Protein AF-A0A1A8YIE4-F1 (afdb_monomer)

Radius of gyration: 18.45 Å; Cα contacts (8 Å, |Δi|>4): 67; chains: 1; bounding box: 48×44×42 Å

Organism: NCBI:txid864142

Foldseek 3Di:
DDPLLVVLLVLLLVLLCVQCVPVVVVSVVLNVVLVVVCVVQVVPHDPVVNNVVSNVSSCCSNAVRWDWDQDPVVRDTDIDDDPNNVVVDDDPPPPPPVPDDDD

Structure (mmCIF, N/CA/C/O backbone):
data_AF-A0A1A8YIE4-F1
#
_entry.id   AF-A0A1A8YIE4-F1
#
loop_
_atom_site.group_PDB
_atom_site.id
_atom_site.type_symbol
_atom_site.label_atom_id
_atom_site.label_alt_id
_atom_site.label_comp_id
_atom_site.label_asym_id
_atom_site.label_entity_id
_atom_site.label_seq_id
_atom_site.pdbx_PDB_ins_code
_atom_site.Cartn_x
_atom_site.Cartn_y
_atom_site.Cartn_z
_atom_site.occupancy
_atom_site.B_iso_or_equiv
_atom_site.auth_seq_id
_atom_site.auth_comp_id
_atom_site.auth_asym_id
_atom_site.auth_atom_id
_atom_site.pdbx_PDB_model_num
ATOM 1 N N . MET A 1 1 ? -14.959 11.502 10.557 1.00 61.44 1 MET A N 1
ATOM 2 C CA . MET A 1 1 ? -13.631 10.859 10.690 1.00 61.44 1 MET A CA 1
ATOM 3 C C . MET A 1 1 ? -12.713 11.834 11.405 1.00 61.44 1 MET A C 1
ATOM 5 O O . MET A 1 1 ? -12.590 12.959 10.934 1.00 61.44 1 MET A O 1
ATOM 9 N N . ASN A 1 2 ? -12.155 11.440 12.549 1.00 73.12 2 ASN A N 1
ATOM 10 C CA . ASN A 1 2 ? -11.328 12.301 13.399 1.00 73.12 2 ASN A CA 1
ATOM 11 C C . ASN A 1 2 ? -10.048 12.775 12.668 1.00 73.12 2 ASN A C 1
ATOM 13 O O . ASN A 1 2 ? -9.602 12.145 11.699 1.00 73.12 2 ASN A O 1
ATOM 17 N N . ASN A 1 3 ? -9.445 13.874 13.130 1.00 82.50 3 ASN A N 1
ATOM 18 C CA . ASN A 1 3 ? -8.277 14.510 12.513 1.00 82.50 3 ASN A CA 1
ATOM 19 C C . ASN A 1 3 ? -7.083 13.553 12.381 1.00 82.50 3 ASN A C 1
ATOM 21 O O . ASN A 1 3 ? -6.409 13.552 11.350 1.00 82.50 3 ASN A O 1
ATOM 25 N N . SER A 1 4 ? -6.865 12.676 13.364 1.00 86.38 4 SER A N 1
ATOM 26 C CA . SER A 1 4 ? -5.762 11.708 13.346 1.00 86.38 4 SER A CA 1
ATOM 27 C C . SER A 1 4 ? -5.913 10.634 12.259 1.00 86.38 4 SER A C 1
ATOM 29 O O . SER A 1 4 ? -4.973 10.403 11.504 1.00 86.38 4 SER A O 1
ATOM 31 N N . CYS A 1 5 ? -7.090 10.010 12.106 1.00 88.81 5 CYS A N 1
ATOM 32 C CA . CYS A 1 5 ? -7.319 9.029 11.031 1.00 88.81 5 CYS A CA 1
ATOM 33 C C . CYS A 1 5 ? -7.219 9.678 9.647 1.00 88.81 5 CYS A C 1
ATOM 35 O O . CYS A 1 5 ? -6.707 9.079 8.705 1.00 88.81 5 CYS A O 1
ATOM 37 N N . ARG A 1 6 ? -7.671 10.932 9.519 1.00 90.88 6 ARG A N 1
ATOM 38 C CA . ARG A 1 6 ? -7.536 11.696 8.275 1.00 90.88 6 ARG A CA 1
ATOM 39 C C . ARG A 1 6 ? -6.074 11.964 7.931 1.00 90.88 6 ARG A C 1
ATOM 41 O O . ARG A 1 6 ? -5.699 11.862 6.765 1.00 90.88 6 ARG A O 1
ATOM 48 N N . TRP A 1 7 ? -5.256 12.291 8.929 1.00 94.75 7 TRP A N 1
ATOM 49 C CA . TRP A 1 7 ? -3.818 12.458 8.749 1.00 94.75 7 TRP A CA 1
ATOM 50 C C . TRP A 1 7 ? -3.141 11.144 8.338 1.00 94.75 7 TRP A C 1
ATOM 52 O O . TRP A 1 7 ? -2.403 11.140 7.357 1.00 94.75 7 TRP A O 1
ATOM 62 N N . LEU A 1 8 ? -3.456 10.027 9.000 1.00 95.62 8 LEU A N 1
ATOM 63 C CA . LEU A 1 8 ? -2.914 8.708 8.650 1.00 95.62 8 LEU A CA 1
ATOM 64 C C . LEU A 1 8 ? -3.305 8.276 7.233 1.00 95.62 8 LEU A C 1
ATOM 66 O O . LEU A 1 8 ? -2.456 7.844 6.461 1.00 95.62 8 LEU A O 1
ATOM 70 N N . TYR A 1 9 ? -4.561 8.485 6.838 1.00 95.25 9 TYR A N 1
ATOM 71 C CA . TYR A 1 9 ? -4.999 8.214 5.470 1.00 95.25 9 TYR A CA 1
ATOM 72 C C . TYR A 1 9 ? -4.247 9.068 4.432 1.00 95.25 9 TYR A C 1
ATOM 74 O O . TYR A 1 9 ? -3.904 8.587 3.355 1.00 95.25 9 TYR A O 1
ATOM 82 N N . ARG A 1 10 ? -3.908 10.325 4.755 1.00 95.75 10 ARG A N 1
ATOM 83 C CA . ARG A 1 10 ? -3.039 11.145 3.892 1.00 95.75 10 ARG A CA 1
ATOM 84 C C . ARG A 1 10 ? -1.621 10.580 3.779 1.00 95.75 10 ARG A C 1
ATOM 86 O O . ARG A 1 10 ? -1.012 10.749 2.727 1.00 95.75 10 ARG A O 1
ATOM 93 N N . GLN A 1 11 ? -1.093 9.928 4.817 1.00 96.50 11 GLN A N 1
ATOM 94 C CA . GLN A 1 11 ? 0.199 9.237 4.724 1.00 96.50 11 GLN A CA 1
ATOM 95 C C . GLN A 1 11 ? 0.114 8.038 3.778 1.00 96.50 11 GLN A C 1
ATOM 97 O O . GLN A 1 11 ? 0.971 7.916 2.909 1.00 96.50 11 GLN A O 1
ATOM 102 N N . VAL A 1 12 ? -0.968 7.251 3.850 1.00 96.19 12 VAL A N 1
ATOM 103 C CA . VAL A 1 12 ? -1.230 6.161 2.892 1.00 96.19 12 VAL A CA 1
ATOM 104 C C . VAL A 1 12 ? -1.225 6.686 1.454 1.00 96.19 12 VAL A C 1
ATOM 106 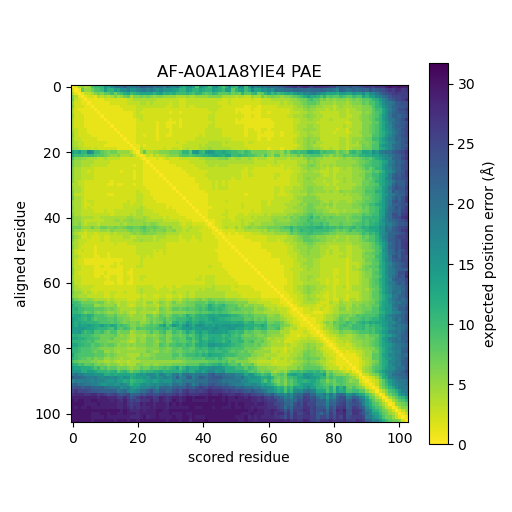O O . VAL A 1 12 ? -0.531 6.126 0.612 1.00 96.19 12 VAL A O 1
ATOM 109 N N . ILE A 1 13 ? -1.919 7.800 1.175 1.00 95.50 13 ILE A N 1
ATOM 110 C CA . ILE A 1 13 ? -1.919 8.424 -0.163 1.00 95.50 13 ILE A CA 1
ATOM 111 C C . ILE A 1 13 ? -0.497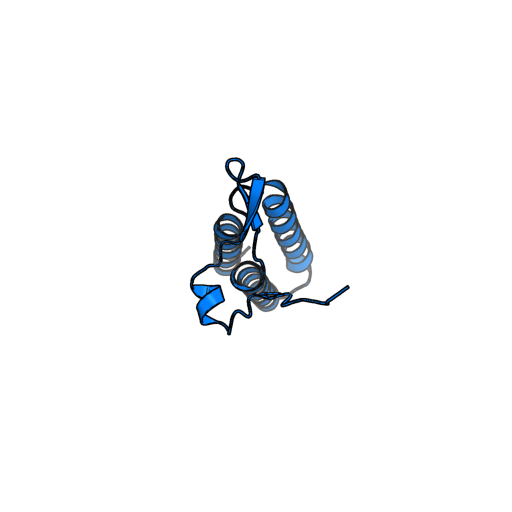 8.765 -0.615 1.00 95.50 13 ILE A C 1
ATOM 113 O O . ILE A 1 13 ? -0.098 8.370 -1.706 1.00 95.50 13 ILE A O 1
ATOM 117 N N . LYS A 1 14 ? 0.290 9.436 0.233 1.00 94.81 14 LYS A N 1
ATOM 118 C CA . LYS A 1 14 ? 1.680 9.791 -0.092 1.00 94.81 14 LYS A CA 1
ATOM 119 C C . LYS A 1 14 ? 2.548 8.561 -0.357 1.00 94.81 14 LYS A C 1
ATOM 121 O O . LYS A 1 14 ? 3.384 8.585 -1.259 1.00 94.81 14 LYS A O 1
ATOM 126 N N . SER A 1 15 ? 2.374 7.496 0.421 1.00 93.81 15 SER A N 1
ATOM 127 C CA . SER A 1 15 ? 3.103 6.244 0.218 1.00 93.81 15 SER A CA 1
ATOM 128 C C . SER A 1 15 ? 2.682 5.564 -1.080 1.00 93.81 15 SER A C 1
ATOM 130 O O . SER A 1 15 ? 3.555 5.087 -1.801 1.00 93.81 15 SER A O 1
ATOM 132 N N . CYS A 1 16 ? 1.394 5.588 -1.434 1.00 93.69 16 CYS A N 1
ATOM 133 C CA . CYS A 1 16 ? 0.922 5.128 -2.738 1.00 93.69 16 CYS A CA 1
ATOM 134 C C . CYS A 1 16 ? 1.536 5.944 -3.879 1.00 93.69 16 CYS A C 1
ATOM 136 O O . CYS A 1 16 ? 2.088 5.350 -4.797 1.00 93.69 16 CYS A O 1
ATOM 138 N N . ASP A 1 17 ? 1.508 7.279 -3.806 1.00 91.75 17 ASP A N 1
ATOM 139 C CA . ASP A 1 17 ? 2.080 8.162 -4.835 1.00 91.75 17 ASP A CA 1
ATOM 140 C C . ASP A 1 17 ? 3.548 7.830 -5.105 1.00 91.75 17 ASP A C 1
ATOM 142 O O . ASP A 1 17 ? 3.975 7.684 -6.246 1.00 91.75 17 ASP A O 1
ATOM 146 N N . ARG A 1 18 ? 4.321 7.645 -4.032 1.00 89.62 18 ARG A N 1
ATOM 147 C CA . ARG A 1 18 ? 5.743 7.306 -4.127 1.00 89.62 18 ARG A CA 1
ATOM 148 C C . ARG A 1 18 ? 5.997 5.885 -4.616 1.00 89.62 18 ARG A C 1
ATOM 150 O O . ARG A 1 18 ? 7.111 5.593 -5.024 1.00 89.62 18 ARG A O 1
ATOM 157 N N . THR A 1 19 ? 5.069 4.954 -4.411 1.00 90.06 19 THR A N 1
ATOM 158 C CA . THR A 1 19 ? 5.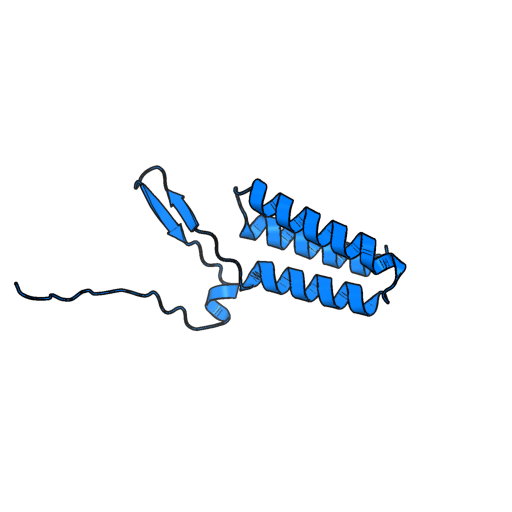288 3.515 -4.660 1.00 90.06 19 THR A CA 1
ATOM 159 C C . THR A 1 19 ? 4.789 3.094 -6.018 1.00 90.06 19 THR A C 1
ATOM 161 O O . THR A 1 19 ? 5.502 2.389 -6.716 1.00 90.06 19 THR A O 1
ATOM 164 N N . PHE A 1 20 ? 3.596 3.548 -6.378 1.00 89.19 20 PHE A N 1
ATOM 165 C CA . PHE A 1 20 ? 2.961 3.195 -7.633 1.00 89.19 20 PHE A CA 1
ATOM 166 C C . PHE A 1 20 ? 3.359 4.136 -8.773 1.00 89.19 20 PHE A C 1
ATOM 168 O O . PHE A 1 20 ? 3.081 3.832 -9.920 1.00 89.19 20 PHE A O 1
ATOM 175 N N . ASN A 1 21 ? 4.027 5.262 -8.491 1.00 79.56 21 ASN A N 1
ATOM 176 C CA . ASN A 1 21 ? 4.540 6.196 -9.497 1.00 79.56 21 ASN A CA 1
ATOM 177 C C . ASN A 1 21 ? 3.517 6.478 -10.627 1.00 79.56 21 ASN A C 1
ATOM 179 O O . ASN A 1 21 ? 2.491 7.113 -10.378 1.00 79.56 21 ASN A O 1
ATOM 183 N N . ALA A 1 22 ? 3.779 5.980 -11.844 1.00 81.12 22 ALA A N 1
ATOM 184 C CA . ALA A 1 22 ? 2.927 6.129 -13.026 1.00 81.12 22 ALA A CA 1
ATOM 185 C C . ALA A 1 22 ? 1.843 5.038 -13.178 1.00 81.12 22 ALA A C 1
ATOM 187 O O . ALA A 1 22 ? 0.969 5.164 -14.035 1.00 81.12 22 ALA A O 1
ATOM 188 N N . ASP A 1 23 ? 1.872 3.986 -12.360 1.00 88.38 23 ASP A N 1
ATOM 189 C CA . ASP A 1 23 ? 0.860 2.932 -12.295 1.00 88.38 23 ASP A CA 1
ATOM 190 C C . ASP A 1 23 ? -0.392 3.433 -11.561 1.00 88.38 23 ASP A C 1
ATOM 192 O O . ASP A 1 23 ? -0.637 3.202 -10.369 1.00 88.38 23 ASP A O 1
ATOM 196 N N . PHE A 1 24 ? -1.179 4.209 -12.302 1.00 89.75 24 PHE A N 1
ATOM 197 C CA . PHE A 1 24 ? -2.404 4.815 -11.804 1.00 89.75 24 PHE A CA 1
ATOM 198 C C . PHE A 1 24 ? -3.452 3.768 -11.411 1.00 89.75 24 PHE A C 1
ATOM 200 O O . PHE A 1 24 ? -4.176 3.967 -10.435 1.00 89.75 24 PHE A O 1
ATOM 207 N N . GLU A 1 25 ? -3.530 2.658 -12.141 1.00 92.25 25 GLU A N 1
ATOM 208 C CA . GLU A 1 25 ? -4.530 1.622 -11.902 1.00 92.25 25 GLU A CA 1
ATOM 209 C C . GLU A 1 25 ? -4.278 0.915 -10.567 1.00 92.25 25 GLU A C 1
ATOM 211 O O . GLU A 1 25 ? -5.170 0.896 -9.710 1.00 92.25 25 GLU A O 1
ATOM 216 N N . ALA A 1 26 ? -3.047 0.450 -10.322 1.00 91.06 26 ALA A N 1
ATOM 217 C CA . ALA A 1 26 ? -2.689 -0.175 -9.050 1.00 91.06 26 ALA A CA 1
ATOM 218 C C . ALA A 1 26 ? -2.869 0.796 -7.874 1.00 91.06 26 ALA A C 1
ATOM 220 O O . ALA A 1 26 ? -3.441 0.439 -6.838 1.00 91.06 26 ALA A O 1
ATOM 221 N N . LYS A 1 27 ? -2.460 2.059 -8.052 1.00 93.69 27 LYS A N 1
ATOM 222 C CA . LYS A 1 27 ? -2.674 3.118 -7.059 1.00 93.69 27 LYS A CA 1
ATOM 223 C C . LYS A 1 27 ? -4.152 3.271 -6.702 1.00 93.69 27 LYS A C 1
ATOM 225 O O . LYS A 1 27 ? -4.498 3.311 -5.518 1.00 93.69 27 LYS A O 1
ATOM 230 N N . MET A 1 28 ? -5.019 3.393 -7.705 1.00 95.00 28 MET A N 1
ATOM 231 C CA . MET A 1 28 ? -6.451 3.592 -7.489 1.00 95.00 28 MET A CA 1
ATOM 232 C C . MET A 1 28 ? -7.098 2.373 -6.845 1.00 95.00 28 MET A C 1
ATOM 234 O O . MET A 1 28 ? -7.920 2.540 -5.943 1.00 95.00 28 MET A O 1
ATOM 238 N N . TYR A 1 29 ? -6.694 1.168 -7.245 1.00 94.81 29 TYR A N 1
ATOM 239 C CA . TYR A 1 29 ? -7.168 -0.072 -6.645 1.00 94.81 29 TYR A CA 1
ATOM 240 C C . TYR A 1 29 ? -6.876 -0.113 -5.138 1.00 94.81 29 TYR A C 1
ATOM 242 O O . TYR A 1 29 ? -7.791 -0.288 -4.328 1.00 94.81 29 TYR A O 1
ATOM 250 N N . VAL A 1 30 ? -5.630 0.167 -4.742 1.00 93.81 30 VAL A N 1
ATOM 251 C CA . VAL A 1 30 ? -5.222 0.186 -3.328 1.00 93.81 30 VAL A CA 1
ATOM 252 C C . VAL A 1 30 ? -5.957 1.274 -2.544 1.00 93.81 30 VAL A C 1
ATOM 254 O O . VAL A 1 30 ? -6.498 1.004 -1.470 1.00 93.81 30 VAL A O 1
ATOM 257 N N . LEU A 1 31 ? -6.030 2.502 -3.069 1.00 94.88 31 LEU A N 1
ATOM 258 C CA . LEU A 1 31 ? -6.701 3.606 -2.373 1.00 94.88 31 LEU A CA 1
ATOM 259 C C . LEU A 1 31 ? -8.204 3.365 -2.207 1.00 94.88 31 LEU A C 1
ATOM 261 O O . LEU A 1 31 ? -8.758 3.666 -1.147 1.00 94.88 31 LEU A O 1
ATOM 265 N N . ASN A 1 32 ? -8.861 2.800 -3.220 1.00 95.88 32 ASN A N 1
ATOM 266 C CA . ASN A 1 32 ? -10.272 2.440 -3.137 1.00 95.88 32 ASN A CA 1
ATOM 267 C C . ASN A 1 32 ? -10.503 1.325 -2.113 1.00 95.88 32 ASN A C 1
ATOM 269 O O . ASN A 1 32 ? -11.432 1.447 -1.313 1.00 95.88 32 ASN A O 1
ATOM 273 N N . GLY A 1 33 ? -9.635 0.310 -2.073 1.00 94.81 33 GLY A N 1
ATOM 274 C CA . GLY A 1 33 ? -9.683 -0.755 -1.068 1.00 94.81 33 GLY A CA 1
ATOM 275 C C . GLY A 1 33 ? -9.549 -0.217 0.358 1.00 94.81 33 GLY A C 1
ATOM 276 O O . GLY A 1 33 ? -10.415 -0.460 1.198 1.00 94.81 33 GLY A O 1
ATOM 277 N N . VAL A 1 34 ? -8.533 0.613 0.621 1.00 94.12 34 VAL A N 1
ATOM 278 C CA . VAL A 1 34 ? -8.335 1.244 1.940 1.00 94.12 34 VAL A CA 1
ATOM 279 C C . VAL A 1 34 ? -9.534 2.121 2.316 1.00 94.12 34 VAL A C 1
ATOM 281 O O . VAL A 1 34 ? -10.001 2.102 3.454 1.00 94.12 34 VAL A O 1
ATOM 284 N N . LYS A 1 35 ? -10.084 2.879 1.363 1.00 93.25 35 LYS A N 1
ATOM 285 C CA . LYS A 1 35 ? -11.256 3.731 1.601 1.00 93.25 35 LYS A CA 1
ATOM 286 C C . LYS A 1 35 ? -12.517 2.918 1.907 1.00 93.25 35 LYS A C 1
ATOM 288 O O . LYS A 1 35 ? -13.289 3.332 2.772 1.00 93.25 35 LYS A O 1
ATOM 293 N N . ALA A 1 36 ? -12.742 1.807 1.206 1.00 93.50 36 ALA A N 1
ATOM 294 C CA . ALA A 1 36 ? -13.857 0.898 1.462 1.00 93.50 36 ALA A CA 1
ATOM 295 C C . ALA A 1 36 ? -13.741 0.278 2.861 1.00 93.50 36 ALA A C 1
ATOM 297 O O . ALA A 1 36 ? -14.663 0.420 3.662 1.00 93.50 36 ALA A O 1
ATOM 298 N N . MET A 1 37 ? -12.561 -0.246 3.197 1.00 92.44 37 MET A N 1
ATOM 299 C CA . MET A 1 37 ? -12.248 -0.798 4.515 1.00 92.44 37 MET A CA 1
ATOM 300 C C . MET A 1 37 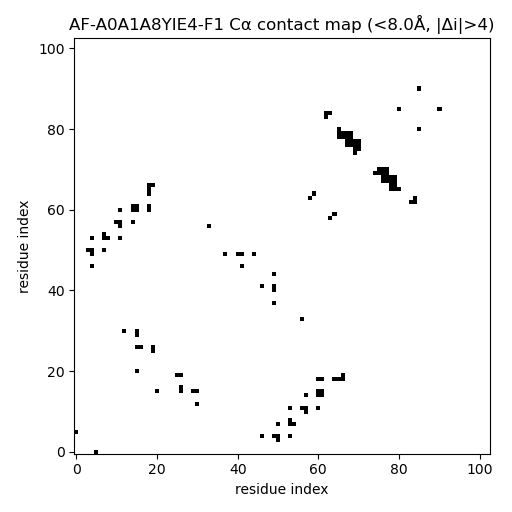? -12.561 0.197 5.646 1.00 92.44 37 MET A C 1
ATOM 302 O O . MET A 1 37 ? -13.280 -0.133 6.586 1.00 92.44 37 MET A O 1
ATOM 306 N N . ILE A 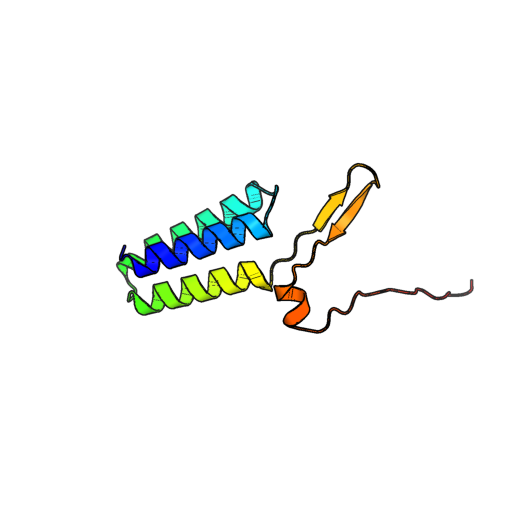1 38 ? -12.098 1.450 5.543 1.00 91.44 38 ILE A N 1
ATOM 307 C CA . ILE A 1 38 ? -12.381 2.481 6.559 1.00 91.44 38 ILE A CA 1
ATOM 308 C C . ILE A 1 38 ? -13.886 2.753 6.677 1.00 91.44 38 ILE A C 1
ATOM 310 O O . ILE A 1 38 ? -14.399 2.920 7.784 1.00 91.44 38 ILE A O 1
ATOM 314 N N . ARG A 1 39 ? -14.602 2.838 5.547 1.00 91.38 39 ARG A N 1
ATOM 315 C CA . ARG A 1 39 ? -16.048 3.118 5.527 1.00 91.38 39 ARG A CA 1
ATOM 316 C C . ARG A 1 39 ? -16.858 2.024 6.209 1.00 91.38 39 ARG A C 1
ATOM 318 O O . ARG A 1 39 ? -17.846 2.338 6.869 1.00 91.38 39 ARG A O 1
ATOM 325 N N . GLU A 1 40 ? -16.462 0.772 6.032 1.00 92.06 40 GLU A N 1
ATOM 326 C CA . GLU A 1 40 ? -17.100 -0.368 6.685 1.00 92.06 40 GLU A CA 1
ATOM 327 C C . GLU A 1 40 ? -16.791 -0.381 8.181 1.00 92.06 40 GLU A C 1
ATOM 329 O O . GLU A 1 40 ? -17.702 -0.465 9.002 1.00 92.06 40 GLU A O 1
ATOM 334 N N . GLN A 1 41 ? -15.523 -0.196 8.545 1.00 89.19 41 GLN A N 1
ATOM 335 C CA . GLN A 1 41 ? -15.072 -0.320 9.928 1.00 89.19 41 GLN A CA 1
ATOM 336 C C . GLN A 1 41 ? -15.502 0.833 10.829 1.00 89.19 41 GLN A C 1
ATOM 338 O O . GLN A 1 41 ? -15.779 0.599 11.999 1.00 89.19 41 GLN A O 1
ATOM 343 N N . ILE A 1 42 ? -15.642 2.061 10.317 1.00 90.31 42 ILE A N 1
ATOM 344 C CA . ILE A 1 42 ? -16.140 3.198 11.117 1.00 90.31 42 ILE A CA 1
ATOM 345 C C . ILE A 1 42 ? -17.501 2.905 11.771 1.00 90.31 42 ILE A C 1
ATOM 347 O O . ILE A 1 42 ? -17.831 3.519 12.782 1.00 90.31 42 ILE A O 1
ATOM 351 N N . LYS A 1 43 ? -18.291 1.982 11.211 1.00 90.25 43 LYS A N 1
ATOM 352 C CA . LYS A 1 43 ? -19.612 1.621 11.737 1.00 90.25 43 LYS A CA 1
ATOM 353 C C . LYS A 1 43 ? -19.555 0.680 12.942 1.00 90.25 43 LYS A C 1
ATOM 355 O O . LYS A 1 43 ? -20.524 0.620 13.687 1.00 90.25 43 LYS A O 1
ATOM 360 N N . THR A 1 44 ? -18.477 -0.087 13.099 1.00 91.94 44 THR A N 1
ATOM 361 C CA . THR A 1 44 ? -18.434 -1.242 14.016 1.00 91.94 44 THR A CA 1
ATOM 362 C C . THR A 1 44 ? -17.171 -1.323 14.869 1.00 91.94 44 THR A C 1
ATOM 364 O O . THR A 1 44 ? -17.127 -2.111 15.810 1.00 91.94 44 THR A O 1
ATOM 367 N N . LYS A 1 45 ? -16.134 -0.545 14.551 1.00 91.56 45 LYS A N 1
ATOM 368 C CA . LYS A 1 45 ? -14.794 -0.657 15.133 1.00 91.56 45 LYS A CA 1
ATOM 369 C C . LYS A 1 45 ? -14.399 0.616 15.862 1.00 91.56 45 LYS A C 1
ATOM 371 O O . LYS A 1 45 ? -14.748 1.724 15.454 1.00 91.56 45 LYS A O 1
ATOM 376 N N . GLU A 1 46 ? -13.607 0.455 16.917 1.00 92.56 46 GLU A N 1
ATOM 377 C CA . GLU A 1 46 ? -13.030 1.587 17.631 1.00 92.56 4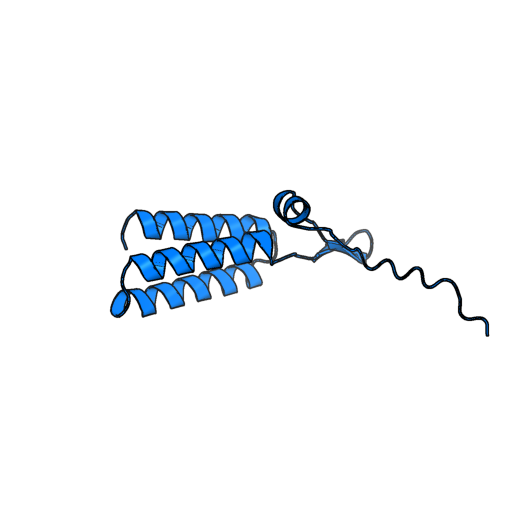6 GLU A CA 1
ATOM 378 C C . GLU A 1 46 ? -12.015 2.344 16.766 1.00 92.56 46 GLU A C 1
ATOM 380 O O . GLU A 1 46 ? -11.274 1.766 15.966 1.00 92.56 46 GLU A O 1
ATOM 385 N N . GLU A 1 47 ? -11.904 3.657 16.990 1.00 90.00 47 GLU A N 1
ATOM 386 C CA . GLU A 1 47 ? -10.971 4.514 16.249 1.00 90.00 47 GLU A CA 1
ATOM 387 C C . GLU A 1 47 ? -9.519 4.012 16.344 1.00 90.00 47 GLU A C 1
ATOM 389 O O . GLU A 1 47 ? -8.762 4.107 15.377 1.00 90.00 47 GLU A O 1
ATOM 394 N N . LYS A 1 48 ? -9.123 3.455 17.496 1.00 92.94 48 LYS A N 1
ATOM 395 C CA . LYS A 1 48 ? -7.775 2.916 17.720 1.00 92.94 48 LYS A CA 1
ATOM 396 C C . LYS A 1 48 ? -7.448 1.763 16.767 1.00 92.94 48 LYS A C 1
ATOM 398 O O . LYS A 1 48 ? -6.326 1.706 16.265 1.00 92.94 48 LYS A O 1
ATOM 403 N N . GLU A 1 49 ? -8.411 0.889 16.480 1.00 93.25 49 GLU A N 1
ATOM 404 C CA . GLU A 1 49 ? -8.219 -0.219 15.538 1.00 93.25 49 GLU A CA 1
ATOM 405 C C . GLU A 1 49 ? -8.043 0.302 14.109 1.00 93.25 49 GLU A C 1
ATOM 407 O O . GLU A 1 49 ? -7.107 -0.089 13.415 1.00 93.25 49 GLU A O 1
ATOM 412 N N . ILE A 1 50 ? -8.867 1.271 13.705 1.00 93.56 50 ILE A 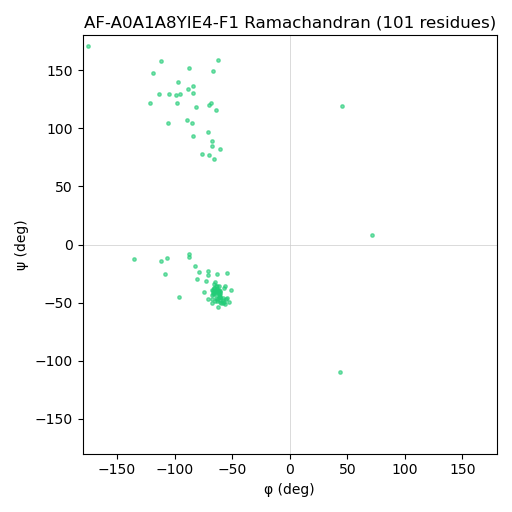N 1
ATOM 413 C CA . ILE A 1 50 ? -8.788 1.894 12.376 1.00 93.56 50 ILE A CA 1
ATOM 414 C C . ILE A 1 50 ? -7.439 2.605 12.191 1.00 93.56 50 ILE A C 1
ATOM 416 O O . ILE A 1 50 ? -6.818 2.512 11.131 1.00 93.56 50 ILE A O 1
ATOM 420 N N . LYS A 1 51 ? -6.940 3.290 13.230 1.00 94.88 51 LYS A N 1
ATOM 421 C CA . LYS A 1 51 ? -5.600 3.900 13.220 1.00 94.88 51 LYS A CA 1
ATOM 422 C C . LYS A 1 51 ? -4.508 2.860 13.019 1.00 94.88 51 LYS A C 1
ATOM 424 O O . LYS A 1 51 ? -3.632 3.077 12.187 1.00 94.88 51 LYS A O 1
ATOM 429 N N . LYS A 1 52 ? -4.562 1.753 13.765 1.00 95.19 52 LYS A N 1
ATOM 430 C CA . LYS A 1 52 ? -3.583 0.667 13.658 1.00 95.19 52 LYS A CA 1
ATOM 431 C C . LYS A 1 52 ? -3.537 0.121 12.231 1.00 95.19 52 LYS A C 1
ATOM 433 O O . LYS A 1 52 ? -2.463 0.072 11.645 1.00 95.19 52 LYS A O 1
ATOM 438 N N . GLN A 1 53 ? -4.691 -0.160 11.636 1.00 93.44 53 GLN A N 1
ATOM 439 C CA . GLN A 1 53 ? -4.750 -0.669 10.265 1.00 93.44 53 GLN A CA 1
ATOM 440 C C . GLN A 1 53 ? -4.255 0.339 9.223 1.00 93.44 53 GLN A C 1
ATOM 442 O O . GLN A 1 53 ? -3.585 -0.039 8.270 1.00 93.44 53 GLN A O 1
ATOM 447 N N . LEU A 1 54 ? -4.535 1.633 9.402 1.00 95.69 54 LEU A N 1
ATOM 448 C CA . LEU A 1 54 ? -3.986 2.676 8.531 1.00 95.69 54 LEU A CA 1
ATOM 449 C C . LEU A 1 54 ? -2.455 2.758 8.609 1.00 95.69 54 LEU A C 1
ATOM 451 O O . LEU A 1 54 ? -1.806 2.979 7.587 1.00 95.69 54 LEU A O 1
ATOM 455 N N . ILE A 1 55 ? -1.884 2.593 9.806 1.00 96.12 55 ILE A N 1
ATOM 456 C CA . ILE A 1 55 ? -0.430 2.538 10.010 1.00 96.12 55 ILE A CA 1
ATOM 457 C C . ILE A 1 55 ? 0.143 1.300 9.316 1.00 96.12 55 ILE A C 1
ATOM 459 O O . ILE A 1 55 ? 1.086 1.425 8.541 1.00 96.12 55 ILE A O 1
ATOM 463 N N . GLU A 1 56 ? -0.462 0.132 9.527 1.00 94.94 56 GLU A N 1
ATOM 464 C CA . GLU A 1 56 ? -0.031 -1.131 8.918 1.00 94.94 56 GLU A CA 1
ATOM 465 C C . GLU A 1 56 ? -0.111 -1.088 7.388 1.00 94.94 56 GLU A C 1
ATOM 467 O O . GLU A 1 56 ? 0.849 -1.455 6.713 1.00 94.94 56 GLU A O 1
ATOM 472 N N . ALA A 1 57 ? -1.206 -0.567 6.828 1.00 94.56 57 ALA A N 1
ATOM 473 C CA . ALA A 1 57 ? -1.358 -0.392 5.387 1.00 94.56 57 ALA A CA 1
ATOM 474 C C . ALA A 1 57 ? -0.279 0.541 4.819 1.00 94.56 57 ALA A C 1
ATOM 476 O O . ALA A 1 57 ? 0.344 0.231 3.803 1.00 94.56 57 ALA A O 1
ATOM 477 N N . ASN A 1 58 ? -0.022 1.668 5.490 1.00 95.75 58 ASN A N 1
ATOM 478 C CA . ASN A 1 58 ? 1.022 2.603 5.085 1.00 95.75 58 ASN A CA 1
ATOM 479 C C . ASN A 1 58 ? 2.413 1.947 5.099 1.00 95.75 58 ASN A C 1
ATOM 481 O O . ASN A 1 58 ? 3.170 2.088 4.138 1.00 95.75 58 ASN A O 1
ATOM 485 N N . ASP A 1 59 ? 2.732 1.206 6.158 1.00 93.94 59 ASP A N 1
ATOM 486 C CA . ASP A 1 59 ? 4.001 0.494 6.300 1.00 93.94 59 ASP A CA 1
ATOM 487 C C . ASP A 1 59 ? 4.158 -0.629 5.277 1.00 93.94 59 ASP A C 1
ATOM 489 O O . ASP A 1 59 ? 5.259 -0.848 4.761 1.00 93.94 59 ASP A O 1
ATOM 493 N N . PHE A 1 60 ? 3.073 -1.327 4.955 1.00 92.06 60 PHE A N 1
ATOM 494 C CA . PHE A 1 60 ? 3.076 -2.346 3.921 1.00 92.06 60 PHE A CA 1
ATOM 495 C C . PHE A 1 60 ? 3.405 -1.735 2.558 1.00 92.06 60 PHE A C 1
ATOM 497 O O . PHE A 1 60 ? 4.388 -2.132 1.934 1.00 92.06 60 PHE A O 1
ATOM 504 N N . ILE A 1 61 ? 2.659 -0.705 2.143 1.00 92.25 61 ILE A N 1
ATOM 505 C CA . ILE A 1 61 ? 2.855 -0.026 0.853 1.00 92.25 61 ILE A CA 1
ATOM 506 C C . ILE A 1 61 ? 4.276 0.519 0.737 1.00 92.25 61 ILE A C 1
ATOM 508 O O . ILE A 1 61 ? 4.942 0.332 -0.275 1.00 92.25 61 ILE A O 1
ATOM 512 N N . LYS A 1 62 ? 4.756 1.176 1.793 1.00 90.69 62 LYS A N 1
ATOM 513 C CA . LYS A 1 62 ? 6.067 1.819 1.807 1.00 90.69 62 LYS A CA 1
ATOM 514 C C . LYS A 1 62 ? 7.219 0.818 1.693 1.00 90.69 62 LYS A C 1
ATOM 516 O O . LYS A 1 62 ? 8.187 1.079 0.983 1.00 90.69 62 LYS A O 1
ATOM 521 N N . ASN A 1 63 ? 7.133 -0.299 2.413 1.00 88.12 63 ASN A N 1
ATOM 522 C CA . ASN A 1 63 ? 8.295 -1.155 2.651 1.00 88.12 63 ASN A CA 1
ATOM 523 C C . ASN A 1 63 ? 8.258 -2.488 1.898 1.00 88.12 63 ASN A C 1
ATOM 525 O O . ASN A 1 63 ? 9.317 -3.053 1.654 1.00 88.12 63 ASN A O 1
ATOM 529 N N . HIS A 1 64 ? 7.075 -2.991 1.547 1.00 87.06 64 HIS A N 1
ATOM 530 C CA . HIS A 1 64 ? 6.909 -4.345 1.005 1.00 87.06 64 HIS A CA 1
ATOM 531 C C . HIS A 1 64 ? 6.486 -4.359 -0.462 1.00 87.06 64 HIS A C 1
ATOM 533 O O . HIS A 1 64 ? 6.583 -5.396 -1.111 1.00 87.06 64 HIS A O 1
ATOM 539 N N . ILE A 1 65 ? 6.043 -3.223 -1.005 1.00 87.81 65 ILE A N 1
ATOM 540 C CA . ILE A 1 65 ? 5.713 -3.108 -2.422 1.00 87.81 65 ILE A CA 1
ATOM 541 C C . ILE A 1 65 ? 6.899 -2.487 -3.157 1.00 87.81 65 ILE A C 1
ATOM 543 O O . ILE A 1 65 ? 7.339 -1.374 -2.861 1.00 87.81 65 ILE A O 1
ATOM 547 N N . ILE A 1 66 ? 7.407 -3.227 -4.136 1.00 86.44 66 ILE A N 1
ATOM 548 C CA . ILE A 1 66 ? 8.500 -2.825 -5.013 1.00 86.44 66 ILE A CA 1
ATOM 549 C C . ILE A 1 66 ? 7.968 -2.881 -6.442 1.00 86.44 66 ILE A C 1
ATOM 551 O O . ILE A 1 66 ? 7.503 -3.930 -6.885 1.00 86.44 66 ILE A O 1
ATOM 555 N N . GLN A 1 67 ? 8.023 -1.757 -7.155 1.00 83.62 67 GLN A N 1
ATOM 556 C CA . GLN A 1 67 ? 7.587 -1.699 -8.545 1.00 83.62 67 GLN A CA 1
ATOM 557 C C . GLN A 1 67 ? 8.754 -1.842 -9.515 1.00 83.62 67 GLN A C 1
ATOM 559 O O . GLN A 1 67 ? 9.832 -1.272 -9.330 1.00 83.62 67 GLN A O 1
ATOM 564 N N . ALA A 1 68 ? 8.495 -2.588 -10.585 1.00 85.62 68 ALA A N 1
ATOM 565 C CA . ALA A 1 68 ? 9.343 -2.635 -11.757 1.00 85.62 68 ALA A CA 1
ATOM 566 C C . ALA A 1 68 ? 8.756 -1.710 -12.829 1.00 85.62 68 ALA A C 1
ATOM 568 O O . ALA A 1 68 ? 7.579 -1.812 -13.170 1.00 85.62 68 ALA A O 1
ATOM 569 N N . VAL A 1 69 ? 9.576 -0.813 -13.370 1.00 82.94 69 VAL A N 1
ATOM 570 C CA . VAL A 1 69 ? 9.184 0.127 -14.423 1.00 82.94 69 VAL A CA 1
ATOM 571 C C . VAL A 1 69 ? 9.763 -0.347 -15.748 1.00 82.94 69 VAL A C 1
ATOM 573 O O . VAL A 1 69 ? 10.958 -0.633 -15.848 1.00 82.94 69 VAL A O 1
ATOM 576 N N . TYR A 1 70 ? 8.917 -0.429 -16.776 1.00 83.38 70 TYR A N 1
ATOM 577 C CA . TYR A 1 70 ? 9.359 -0.769 -18.124 1.00 83.38 70 TYR A CA 1
ATOM 578 C C . TYR A 1 70 ? 10.176 0.375 -18.726 1.00 83.38 70 TYR A C 1
ATOM 580 O O . TYR A 1 70 ? 9.679 1.492 -18.902 1.00 83.38 70 TYR A O 1
ATOM 588 N N . ASN A 1 71 ? 11.428 0.096 -19.073 1.00 84.00 71 ASN A N 1
ATOM 589 C CA . ASN A 1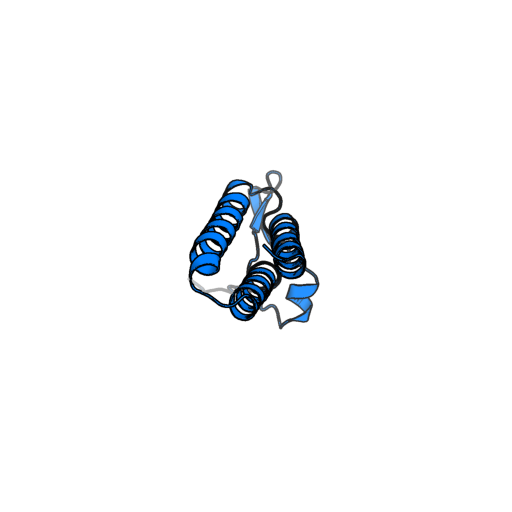 71 ? 12.283 1.036 -19.769 1.00 84.00 71 ASN A CA 1
ATOM 590 C C . ASN A 1 71 ? 12.117 0.869 -21.284 1.00 84.00 71 ASN A C 1
ATOM 592 O O . ASN A 1 71 ? 12.630 -0.074 -21.886 1.00 84.00 71 ASN A O 1
ATOM 596 N N . LYS A 1 72 ? 11.442 1.836 -21.914 1.00 84.38 72 LYS A N 1
ATOM 597 C CA . LYS A 1 72 ? 11.191 1.831 -23.361 1.00 84.38 72 LYS A CA 1
ATOM 598 C C . LYS A 1 72 ? 12.462 1.912 -24.212 1.00 84.38 72 LYS A C 1
ATOM 600 O O . LYS A 1 72 ? 12.421 1.459 -25.348 1.00 84.38 72 LYS A O 1
ATOM 605 N N . SER A 1 73 ? 13.563 2.479 -23.706 1.00 86.75 73 SER A N 1
ATOM 606 C CA . SER A 1 73 ? 14.802 2.604 -24.489 1.00 86.75 73 SER A CA 1
ATOM 607 C C . SER A 1 73 ? 15.623 1.318 -24.517 1.00 86.75 73 SER A C 1
ATOM 609 O O . SER A 1 73 ? 16.312 1.064 -25.499 1.00 86.75 73 SER A O 1
ATOM 611 N N . THR A 1 74 ? 15.543 0.498 -23.465 1.00 87.31 74 THR A N 1
ATOM 612 C CA . THR A 1 74 ? 16.307 -0.757 -23.360 1.00 87.31 74 THR A CA 1
ATOM 613 C C . THR A 1 74 ? 15.457 -2.012 -23.540 1.00 87.31 74 THR A C 1
ATOM 615 O O . THR A 1 74 ? 16.019 -3.096 -23.650 1.00 87.31 74 THR A O 1
ATOM 618 N N . GLY A 1 75 ? 14.124 -1.895 -23.537 1.00 87.94 75 GLY A N 1
ATOM 619 C CA . GLY A 1 75 ? 13.197 -3.029 -23.617 1.00 87.94 75 GLY A CA 1
ATOM 620 C C . GLY A 1 75 ? 13.133 -3.887 -22.348 1.00 87.94 75 GLY A C 1
ATOM 621 O O . GLY A 1 75 ? 12.509 -4.943 -22.353 1.00 87.94 75 GLY A O 1
ATOM 622 N N . ASN A 1 76 ? 13.769 -3.450 -21.258 1.00 86.81 76 ASN A N 1
ATOM 623 C CA . ASN A 1 76 ? 13.877 -4.202 -20.008 1.00 86.81 76 ASN A CA 1
ATOM 624 C C . ASN A 1 76 ? 13.075 -3.544 -18.881 1.00 86.81 76 ASN A C 1
ATOM 626 O O . ASN A 1 76 ? 12.837 -2.337 -18.887 1.00 86.81 76 ASN A O 1
ATOM 630 N N . TYR A 1 77 ? 12.721 -4.320 -17.860 1.00 84.56 77 TYR A N 1
ATOM 631 C CA . TYR A 1 77 ? 12.158 -3.787 -16.621 1.00 84.56 77 TYR A CA 1
ATOM 632 C C . TYR A 1 77 ? 13.273 -3.433 -15.638 1.00 84.56 77 TYR A C 1
ATOM 634 O O . TYR A 1 77 ? 14.190 -4.223 -15.413 1.00 84.56 77 TYR A O 1
ATOM 642 N N . LYS A 1 78 ? 13.184 -2.252 -15.024 1.00 83.38 78 LYS A N 1
ATOM 643 C CA . LYS A 1 78 ? 14.082 -1.823 -13.951 1.00 83.38 78 LYS A CA 1
ATOM 644 C C . LYS A 1 78 ? 13.299 -1.702 -12.656 1.00 83.38 78 LYS A C 1
ATOM 646 O O . LYS A 1 78 ? 12.274 -1.031 -12.603 1.00 83.38 78 LYS A O 1
ATOM 651 N N . VAL A 1 79 ? 13.813 -2.326 -11.607 1.00 82.00 79 VAL A N 1
ATOM 652 C CA . VAL A 1 79 ? 13.308 -2.129 -10.252 1.00 82.00 79 VAL A CA 1
ATOM 653 C C . VAL A 1 79 ? 13.958 -0.886 -9.655 1.00 82.00 79 VAL A C 1
ATOM 655 O O . VAL A 1 79 ? 15.182 -0.749 -9.682 1.00 82.00 79 VAL A O 1
ATOM 658 N N . GLU A 1 80 ? 13.146 0.006 -9.093 1.00 77.19 80 GLU A N 1
ATOM 659 C CA . GLU A 1 80 ? 13.636 1.139 -8.310 1.00 77.19 80 GLU A CA 1
ATOM 660 C C . GLU A 1 80 ? 13.393 0.877 -6.825 1.00 77.19 80 GLU A C 1
ATOM 662 O O . GLU A 1 80 ? 12.268 0.946 -6.332 1.00 77.19 80 GLU A O 1
ATOM 667 N N . LEU A 1 81 ? 14.472 0.537 -6.116 1.00 82.19 81 LEU A N 1
ATOM 668 C CA . LEU A 1 81 ? 14.448 0.350 -4.669 1.00 82.19 81 LEU A CA 1
ATOM 669 C C . LEU A 1 81 ? 14.611 1.694 -3.967 1.00 82.19 81 LEU A C 1
ATOM 671 O O . LEU A 1 81 ? 15.466 2.505 -4.325 1.00 82.19 81 LEU A O 1
ATOM 675 N N . LYS A 1 82 ? 13.812 1.909 -2.926 1.00 81.62 82 LYS A N 1
ATOM 676 C CA . LYS A 1 82 ? 13.885 3.104 -2.083 1.00 81.62 82 LYS A CA 1
ATOM 677 C C . LYS A 1 82 ? 14.886 2.903 -0.957 1.00 81.62 82 LYS A C 1
ATOM 679 O O . LYS A 1 82 ? 15.047 1.797 -0.447 1.00 81.62 82 LYS A O 1
ATOM 684 N N . GLU A 1 83 ? 15.477 3.999 -0.491 1.00 81.25 83 GLU A N 1
ATOM 685 C CA . GLU A 1 83 ? 16.438 4.001 0.621 1.00 81.25 83 GLU A CA 1
ATOM 686 C C . GLU A 1 83 ? 15.908 3.265 1.865 1.00 81.25 83 GLU A C 1
ATOM 688 O O . GLU A 1 83 ? 16.623 2.513 2.521 1.00 81.25 83 GLU A O 1
ATOM 693 N N . GLU A 1 84 ? 14.624 3.436 2.162 1.00 79.81 84 GLU A N 1
ATOM 694 C CA . GLU A 1 84 ? 13.949 2.832 3.312 1.00 79.81 84 GLU A CA 1
ATOM 695 C C . GLU A 1 84 ? 13.869 1.301 3.199 1.00 79.81 84 GLU A C 1
ATOM 697 O O . GLU A 1 84 ? 13.984 0.601 4.202 1.00 79.81 84 GLU A O 1
ATOM 702 N N . GLN A 1 85 ? 13.729 0.780 1.978 1.00 82.81 85 GLN A N 1
ATOM 703 C CA . GLN A 1 85 ? 13.701 -0.656 1.692 1.00 82.81 85 GLN A CA 1
ATOM 704 C C . GLN A 1 85 ? 15.109 -1.250 1.800 1.00 82.81 85 GLN A C 1
ATOM 706 O O . GLN A 1 85 ? 15.285 -2.303 2.406 1.00 82.81 85 GLN A O 1
ATOM 711 N N . VAL A 1 86 ? 16.117 -0.529 1.294 1.00 82.38 86 VAL A N 1
ATOM 712 C CA . VAL A 1 86 ? 17.536 -0.912 1.389 1.00 82.38 86 VAL A CA 1
ATOM 713 C C . VAL A 1 86 ? 17.997 -0.978 2.848 1.00 82.38 86 VAL A C 1
ATOM 715 O O . VAL A 1 86 ? 18.705 -1.900 3.232 1.00 82.38 86 VAL A O 1
ATOM 718 N N . LYS A 1 87 ? 17.575 -0.026 3.691 1.00 82.25 87 LYS A N 1
ATOM 719 C CA . LYS A 1 87 ? 17.945 0.003 5.118 1.00 82.25 87 LYS A CA 1
ATOM 720 C C . LYS A 1 87 ? 17.288 -1.101 5.950 1.00 82.25 87 LYS A C 1
ATOM 722 O O . LYS A 1 87 ? 17.791 -1.417 7.024 1.00 82.25 87 LYS A O 1
ATOM 727 N N . ARG A 1 88 ? 16.155 -1.656 5.505 1.00 76.25 88 ARG A N 1
ATOM 728 C CA . ARG A 1 88 ? 15.351 -2.603 6.296 1.00 76.25 88 ARG A CA 1
ATOM 729 C C . ARG A 1 88 ? 15.870 -4.043 6.231 1.00 76.25 88 ARG A C 1
ATOM 731 O O . ARG A 1 88 ? 15.528 -4.836 7.104 1.00 76.25 88 ARG A O 1
ATOM 738 N N . GLY A 1 89 ? 16.690 -4.389 5.241 1.00 70.12 89 GLY A N 1
ATOM 739 C CA . GLY A 1 89 ? 17.256 -5.729 5.137 1.00 70.12 89 GLY A CA 1
ATOM 740 C C . GLY A 1 89 ? 18.260 -5.883 4.004 1.00 70.12 89 GLY A C 1
ATOM 741 O O . GLY A 1 89 ? 18.420 -5.011 3.153 1.00 70.12 89 GLY A O 1
ATOM 742 N N . SER A 1 90 ? 18.942 -7.022 3.992 1.00 66.62 90 SER A N 1
ATOM 743 C CA . SER A 1 90 ? 19.845 -7.413 2.916 1.00 66.62 90 SER A CA 1
ATOM 744 C C . SER A 1 90 ? 19.054 -7.706 1.641 1.00 66.62 90 SER A C 1
ATOM 746 O O . SER A 1 90 ? 18.194 -8.584 1.605 1.00 66.62 90 SER A O 1
ATOM 748 N N . ILE A 1 91 ? 19.364 -6.978 0.569 1.00 64.88 91 ILE A N 1
ATOM 749 C CA . ILE A 1 91 ? 18.818 -7.254 -0.760 1.00 64.88 91 ILE A CA 1
ATOM 750 C C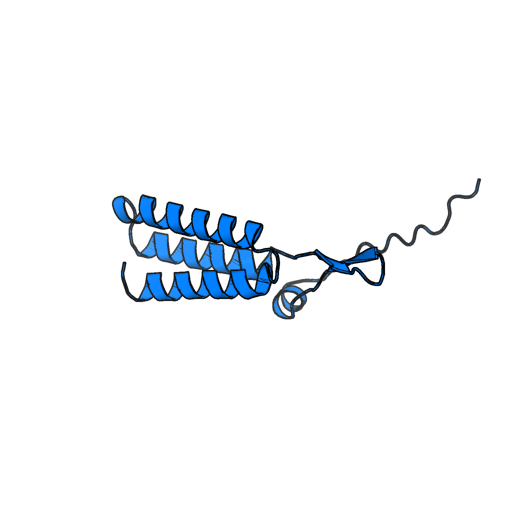 . ILE A 1 91 ? 19.690 -8.326 -1.406 1.00 64.88 91 ILE A C 1
ATOM 752 O O . ILE A 1 91 ? 20.797 -8.049 -1.870 1.00 64.88 91 ILE A O 1
ATOM 756 N N . THR A 1 92 ? 19.188 -9.555 -1.461 1.00 63.84 92 THR A N 1
ATOM 757 C CA . THR A 1 92 ? 19.787 -10.595 -2.297 1.00 63.84 92 THR A CA 1
ATOM 758 C C . THR A 1 92 ? 19.243 -10.431 -3.708 1.00 63.84 92 THR A C 1
ATOM 760 O O . THR A 1 92 ? 18.173 -10.937 -4.043 1.00 63.84 92 THR A O 1
ATOM 763 N N . LEU A 1 93 ? 19.970 -9.699 -4.551 1.00 60.03 93 LEU A N 1
ATOM 764 C CA . LEU A 1 93 ? 19.747 -9.796 -5.988 1.00 60.03 93 LEU A CA 1
ATOM 765 C C . LEU A 1 93 ? 20.110 -11.225 -6.375 1.00 60.03 93 LEU A C 1
ATOM 767 O O . LEU A 1 93 ? 21.259 -11.631 -6.213 1.00 60.03 93 LEU A O 1
ATOM 771 N N . GLY A 1 94 ? 19.126 -11.995 -6.836 1.00 52.66 94 GLY A N 1
ATOM 772 C CA . GLY A 1 94 ? 19.351 -13.303 -7.431 1.00 52.66 94 GLY A CA 1
ATOM 773 C C . GLY A 1 94 ? 20.129 -13.133 -8.729 1.00 52.66 94 GLY A C 1
ATOM 774 O O . GLY A 1 94 ? 19.570 -13.251 -9.814 1.00 52.66 94 GLY A O 1
ATOM 775 N N . THR A 1 95 ? 21.421 -12.828 -8.640 1.00 47.50 95 THR A N 1
ATOM 776 C CA . THR A 1 95 ? 22.346 -13.056 -9.733 1.00 47.50 95 THR A CA 1
ATOM 777 C C . THR A 1 95 ? 22.441 -14.564 -9.869 1.00 47.50 95 THR A C 1
ATOM 779 O O . THR A 1 95 ? 23.294 -15.229 -9.286 1.00 47.50 95 THR A O 1
ATOM 782 N N . LYS A 1 96 ? 21.546 -15.134 -10.677 1.00 47.75 96 LYS A N 1
ATOM 783 C CA . LYS A 1 96 ? 21.882 -16.343 -11.415 1.00 47.75 96 LYS A CA 1
ATOM 784 C C . LYS A 1 96 ? 23.071 -15.979 -12.306 1.00 47.75 96 LYS A C 1
ATOM 786 O O . LYS A 1 96 ? 22.933 -15.649 -13.476 1.00 47.75 96 LYS A O 1
ATOM 791 N N . ILE A 1 97 ? 24.267 -16.006 -11.726 1.00 51.62 97 ILE A N 1
ATOM 792 C CA . ILE A 1 97 ? 25.457 -16.367 -12.473 1.00 51.62 97 ILE A CA 1
ATOM 793 C C . ILE A 1 97 ? 25.232 -17.845 -12.792 1.00 51.62 97 ILE A C 1
ATOM 795 O O . ILE A 1 97 ? 25.655 -18.723 -12.046 1.00 51.62 97 ILE A O 1
ATOM 799 N N . GLU A 1 98 ? 24.507 -18.133 -13.873 1.00 47.72 98 GLU A N 1
ATOM 800 C CA . GLU A 1 98 ? 24.547 -19.455 -14.490 1.00 47.72 98 GLU A CA 1
ATOM 801 C C . GLU A 1 98 ? 25.933 -19.602 -15.132 1.00 47.72 98 GLU A C 1
ATOM 803 O O . GLU A 1 98 ? 26.137 -19.434 -16.332 1.00 47.72 98 GLU A O 1
ATOM 808 N N . LYS A 1 99 ? 26.947 -19.867 -14.300 1.00 45.75 99 LYS A N 1
ATOM 809 C CA . LYS A 1 99 ? 28.215 -20.415 -14.775 1.00 45.75 99 LYS A CA 1
ATOM 810 C C . LYS A 1 99 ? 27.949 -21.868 -15.186 1.00 45.75 99 LYS A C 1
ATOM 812 O O . LYS A 1 99 ? 27.949 -22.750 -14.342 1.00 45.75 99 LYS A O 1
ATOM 817 N N . LYS A 1 100 ? 27.726 -22.025 -16.498 1.00 49.44 100 LYS A N 1
ATOM 818 C CA . LYS A 1 100 ? 27.892 -23.195 -17.388 1.00 49.44 100 LYS A CA 1
ATOM 819 C C . LYS A 1 100 ? 27.373 -24.560 -16.907 1.00 49.44 100 LYS A C 1
ATOM 821 O O . LYS A 1 100 ? 27.974 -25.177 -16.036 1.00 49.44 100 LYS A O 1
ATOM 826 N N . PHE A 1 101 ? 26.426 -25.120 -17.662 1.00 40.44 101 PHE A N 1
ATOM 827 C CA . PHE A 1 101 ? 26.420 -26.562 -17.932 1.00 40.44 101 PHE A CA 1
ATOM 828 C C . PHE A 1 101 ? 27.112 -26.825 -19.278 1.00 40.44 101 PHE A C 1
ATOM 830 O O . PHE A 1 101 ? 26.792 -26.137 -20.250 1.00 40.44 101 PHE A O 1
ATOM 837 N N . PRO A 1 102 ? 28.085 -27.752 -19.343 1.00 57.50 102 PRO A N 1
ATOM 838 C CA . PRO A 1 102 ? 28.680 -28.186 -20.593 1.00 57.50 102 PRO A CA 1
ATOM 839 C C . PRO A 1 102 ? 27.758 -29.228 -21.226 1.00 57.50 102 PRO A C 1
ATOM 841 O O . PRO A 1 102 ? 27.547 -30.286 -20.639 1.00 57.50 102 PRO A O 1
ATOM 844 N N . PHE A 1 103 ? 27.239 -28.933 -22.411 1.00 52.34 103 PHE A N 1
ATOM 845 C CA . PHE A 1 103 ? 26.869 -29.947 -23.392 1.00 52.34 103 PHE A CA 1
ATOM 846 C C . PHE A 1 103 ? 27.352 -29.450 -24.750 1.00 52.34 103 PHE A C 1
ATOM 848 O O . PHE A 1 103 ? 27.034 -28.283 -25.079 1.00 52.34 103 PHE A O 1
#

Solvent-accessible surface area (backbone atoms only — not comparable to full-atom values): 6285 Å² total; per-residue (Å²): 131,58,73,65,56,53,52,41,51,51,47,33,51,54,30,39,54,73,44,36,64,86,44,57,66,65,37,50,52,52,52,50,51,55,51,50,52,52,64,59,38,69,78,80,50,59,70,69,58,55,43,50,52,39,52,51,52,28,51,42,43,57,57,72,52,78,46,66,46,77,35,84,91,77,78,43,73,44,73,65,84,52,71,71,43,59,74,72,48,89,82,80,75,82,74,76,75,77,78,74,83,93,129

Sequence (103 aa):
MNNSCRWLYRQVIKSCDRTFNADFEAKMYVLNGVKAMIREQIKTKEEKEIKKQLIEANDFIKNHIIQAVYNKSTGNYKVELKEEQVKRGSITLGTKIEKKFPF

pLDDT: mean 84.17, std 13.88, range [40.44, 96.5]

Nearest PDB structures (foldseek):
  7pua-assembly1_Fb  TM=7.990E-01  e=4.124E+00  Trypanosoma brucei brucei

Mean predicted aligned error: 8.12 Å

Secondary structure (DSSP, 8-state):
--HHHHHHHHHHHHHHHHHHTT-HHHHHHHHHHHHHHHHHHTTTS-HHHHHHHHHHHHHHHHHH---EEEETTTTEEEE---HHHHHHS--------------